Protein AF-A0A645ED29-F1 (afdb_monomer_lite)

Foldseek 3Di:
DDPPPDPDHPDDDDDDQLVVLVVVLVVVVPPDDPVCSVVSCVVSVRPCVRVPDWDWDDPDPDIDTDDPVRVVVVVVVVVD

Organism: NCBI:txid1076179

Structure (mmCIF, N/CA/C/O backbone):
data_AF-A0A645ED29-F1
#
_entry.id   AF-A0A645ED29-F1
#
loop_
_atom_site.group_PDB
_atom_site.id
_atom_site.type_symbol
_atom_site.label_atom_id
_atom_site.label_alt_id
_atom_site.label_comp_id
_atom_site.label_asym_id
_atom_site.label_entity_id
_atom_site.label_seq_id
_atom_site.pdbx_PDB_ins_code
_atom_site.Cartn_x
_atom_site.Cartn_y
_atom_site.Cartn_z
_atom_site.occupancy
_atom_site.B_iso_or_equiv
_atom_site.auth_seq_id
_atom_site.auth_comp_id
_atom_site.auth_asym_id
_atom_site.auth_atom_id
_atom_site.pdbx_PDB_model_num
ATOM 1 N N . MET A 1 1 ? 12.521 -11.219 -3.226 1.00 62.09 1 MET A N 1
ATOM 2 C CA . MET A 1 1 ? 13.194 -10.523 -4.341 1.00 62.09 1 MET A CA 1
ATOM 3 C C . MET A 1 1 ? 13.411 -11.558 -5.425 1.00 62.09 1 MET A C 1
ATOM 5 O O . MET A 1 1 ? 13.782 -12.671 -5.078 1.00 62.09 1 MET A O 1
ATOM 9 N N . LYS A 1 2 ? 13.072 -11.259 -6.678 1.00 79.56 2 LYS A N 1
ATOM 10 C CA . LYS A 1 2 ? 13.336 -12.159 -7.808 1.00 79.56 2 LYS A CA 1
ATOM 11 C C . LYS A 1 2 ? 14.503 -11.572 -8.597 1.00 79.56 2 LYS A C 1
ATOM 13 O O . LYS A 1 2 ? 14.492 -10.369 -8.848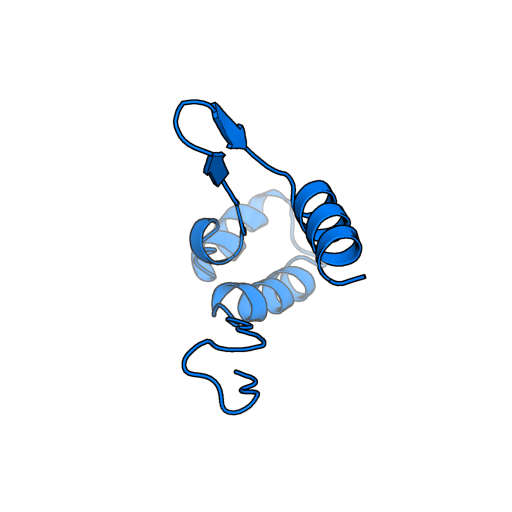 1.00 79.56 2 LYS A O 1
ATOM 18 N N . SER A 1 3 ? 15.491 -12.399 -8.919 1.00 80.12 3 SER A N 1
ATOM 19 C CA . SER A 1 3 ? 16.642 -12.035 -9.748 1.00 80.12 3 SER A CA 1
ATOM 20 C C . SER A 1 3 ? 16.616 -12.866 -11.027 1.00 80.12 3 SER A C 1
ATOM 22 O O . SER A 1 3 ? 16.165 -14.012 -11.014 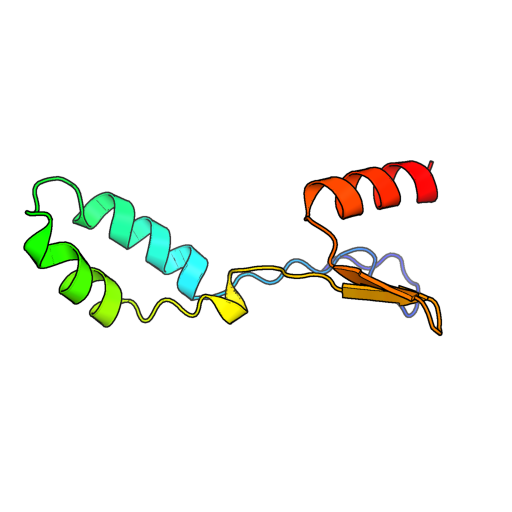1.00 80.12 3 SER A O 1
ATOM 24 N N . ASN A 1 4 ? 17.062 -12.265 -12.123 1.00 84.31 4 ASN A N 1
ATOM 25 C CA . ASN A 1 4 ? 17.193 -12.872 -13.446 1.00 84.31 4 ASN A CA 1
ATOM 26 C C . ASN A 1 4 ? 18.673 -13.030 -13.858 1.00 84.31 4 ASN A C 1
ATOM 28 O O . ASN A 1 4 ? 18.956 -13.223 -15.034 1.00 84.31 4 ASN A O 1
ATOM 32 N N . GLY A 1 5 ? 19.609 -12.941 -12.903 1.00 80.38 5 GLY A N 1
ATOM 33 C CA . GLY A 1 5 ? 21.049 -13.062 -13.161 1.00 80.38 5 GLY A CA 1
ATOM 34 C C . GLY A 1 5 ? 21.720 -11.782 -13.670 1.00 80.38 5 GLY A C 1
ATOM 35 O O . GLY A 1 5 ? 22.912 -11.806 -13.951 1.00 80.38 5 GLY A O 1
ATOM 36 N N . THR A 1 6 ? 20.982 -10.674 -13.771 1.00 85.94 6 THR A N 1
ATOM 37 C CA . THR A 1 6 ? 21.548 -9.343 -14.033 1.00 85.94 6 THR A CA 1
ATOM 38 C C . THR A 1 6 ? 21.852 -8.610 -12.723 1.00 85.94 6 THR A C 1
ATOM 40 O O . THR A 1 6 ? 21.349 -8.988 -11.662 1.00 85.94 6 THR A O 1
ATOM 43 N N . ASP A 1 7 ? 22.625 -7.525 -12.796 1.00 85.31 7 ASP A N 1
ATOM 44 C CA . ASP A 1 7 ? 22.911 -6.653 -11.644 1.00 85.31 7 ASP A CA 1
ATOM 45 C C . ASP A 1 7 ? 21.677 -5.893 -11.123 1.00 85.31 7 ASP A C 1
ATOM 47 O O . ASP A 1 7 ? 21.732 -5.246 -10.077 1.00 85.31 7 ASP A O 1
ATOM 51 N N . GLN A 1 8 ? 20.544 -5.964 -11.829 1.00 82.50 8 GLN A N 1
ATOM 52 C CA . GLN A 1 8 ? 19.302 -5.311 -11.433 1.00 82.50 8 GLN A CA 1
ATOM 53 C C . GLN A 1 8 ? 18.244 -6.339 -11.007 1.00 82.50 8 GLN A C 1
ATOM 55 O O . GLN A 1 8 ? 18.047 -7.360 -11.670 1.00 82.50 8 GLN A O 1
ATOM 60 N N . PRO A 1 9 ? 17.506 -6.096 -9.909 1.00 81.12 9 PRO A N 1
ATOM 61 C CA . PRO A 1 9 ? 16.450 -7.005 -9.494 1.00 81.12 9 PRO A CA 1
ATOM 62 C C . PRO A 1 9 ? 15.253 -6.979 -10.450 1.00 81.12 9 PRO A C 1
ATOM 64 O O . PRO A 1 9 ? 14.602 -5.950 -10.602 1.00 81.12 9 PRO A O 1
ATOM 67 N N . ASP A 1 10 ? 14.883 -8.151 -10.974 1.00 82.69 10 ASP A N 1
ATOM 68 C CA . ASP A 1 10 ? 13.678 -8.369 -11.796 1.00 82.69 10 ASP A CA 1
ATOM 69 C C . ASP A 1 10 ? 12.397 -7.944 -11.054 1.00 82.69 10 ASP A C 1
ATOM 71 O O . ASP A 1 10 ? 11.475 -7.361 -11.622 1.00 82.69 10 ASP A O 1
ATOM 75 N N . ARG A 1 11 ? 12.321 -8.211 -9.740 1.00 80.50 11 ARG A N 1
ATOM 76 C CA . ARG A 1 11 ? 11.185 -7.771 -8.917 1.00 80.50 11 ARG A CA 1
ATOM 77 C C . ARG A 1 11 ? 11.531 -7.611 -7.443 1.00 80.50 11 ARG A C 1
ATOM 79 O O . ARG A 1 11 ? 11.921 -8.570 -6.763 1.00 80.50 11 ARG A O 1
ATOM 86 N N . VAL A 1 12 ? 11.209 -6.438 -6.902 1.00 78.50 12 VAL A N 1
ATOM 87 C CA . VAL A 1 12 ? 11.238 -6.154 -5.463 1.00 78.50 12 VAL A CA 1
ATOM 88 C C . VAL A 1 12 ? 9.809 -6.002 -4.944 1.00 78.50 12 VAL A C 1
ATOM 90 O O . VAL A 1 12 ? 9.063 -5.120 -5.356 1.00 78.50 12 VAL A O 1
ATOM 93 N N . LYS A 1 13 ? 9.404 -6.888 -4.029 1.00 79.25 13 LYS A N 1
ATOM 94 C CA . LYS A 1 13 ? 8.146 -6.769 -3.280 1.00 79.25 13 LYS A CA 1
ATOM 95 C C . LYS A 1 13 ? 8.492 -6.591 -1.810 1.00 79.25 13 LYS A C 1
ATOM 97 O O . LYS A 1 13 ? 8.823 -7.567 -1.144 1.00 79.25 13 LYS A O 1
ATOM 102 N N . VAL A 1 14 ? 8.396 -5.359 -1.324 1.00 77.75 14 VAL A N 1
ATOM 103 C CA . VAL A 1 14 ? 8.568 -5.048 0.098 1.00 77.75 14 VAL A CA 1
ATOM 104 C C . VAL A 1 14 ? 7.247 -5.312 0.821 1.00 77.75 14 VAL A C 1
ATOM 106 O O . VAL A 1 14 ? 6.190 -4.837 0.391 1.00 77.75 14 VAL A O 1
ATOM 109 N N . ARG A 1 15 ? 7.301 -6.119 1.884 1.00 74.00 15 ARG A N 1
ATOM 110 C CA . ARG A 1 15 ? 6.199 -6.335 2.829 1.00 74.00 15 ARG A CA 1
ATOM 111 C C . ARG A 1 15 ? 6.450 -5.431 4.027 1.00 74.00 15 ARG A C 1
ATOM 113 O O . ARG A 1 15 ? 7.390 -5.670 4.773 1.00 74.00 15 ARG A O 1
ATOM 120 N N . THR A 1 16 ? 5.650 -4.384 4.170 1.00 77.00 16 THR A N 1
ATOM 121 C CA . THR A 1 16 ? 5.758 -3.472 5.308 1.00 77.00 16 THR A CA 1
ATOM 122 C C . THR A 1 16 ? 5.022 -4.037 6.520 1.00 77.00 16 THR A C 1
ATOM 124 O O . THR A 1 16 ? 3.996 -4.701 6.342 1.00 77.00 16 THR A O 1
ATOM 127 N N . PRO A 1 17 ? 5.525 -3.801 7.744 1.00 73.00 17 PRO A N 1
ATOM 128 C CA . PRO A 1 17 ? 4.909 -4.329 8.962 1.00 73.00 17 PRO A CA 1
ATOM 129 C C . PRO A 1 17 ? 3.463 -3.837 9.124 1.00 73.00 17 PRO A C 1
ATOM 131 O O . PRO A 1 17 ? 2.579 -4.626 9.456 1.00 73.00 17 PRO A O 1
ATOM 134 N N . SER A 1 18 ? 3.186 -2.581 8.752 1.00 74.50 18 SER A N 1
ATOM 135 C CA . SER A 1 18 ? 1.839 -2.001 8.792 1.00 74.50 18 SER A CA 1
ATOM 136 C C . SER A 1 18 ? 0.824 -2.773 7.937 1.00 74.50 18 SER A C 1
ATOM 138 O O . SER A 1 18 ? -0.336 -2.860 8.322 1.00 74.50 18 SER A O 1
ATOM 140 N N . LEU A 1 19 ? 1.228 -3.390 6.815 1.00 73.81 19 LEU A N 1
ATOM 141 C CA . LEU A 1 19 ? 0.322 -4.170 5.957 1.00 73.81 19 LEU A CA 1
ATOM 142 C C . LEU A 1 19 ? -0.247 -5.404 6.680 1.00 73.81 19 LEU A C 1
ATOM 144 O O . LEU A 1 19 ? -1.409 -5.749 6.482 1.00 73.81 19 LEU A O 1
ATOM 148 N N . CYS A 1 20 ? 0.563 -6.077 7.503 1.00 72.06 20 CYS A N 1
ATOM 149 C CA . CYS A 1 20 ? 0.099 -7.213 8.302 1.00 72.06 20 CYS A CA 1
ATOM 150 C C . CYS A 1 20 ? -0.805 -6.745 9.447 1.00 72.06 20 CYS A C 1
ATOM 152 O O . CYS A 1 20 ? -1.822 -7.377 9.714 1.00 72.06 20 CYS A O 1
ATOM 154 N N . ASN A 1 21 ? -0.483 -5.606 10.065 1.00 77.12 21 ASN A N 1
ATOM 155 C CA . ASN A 1 21 ? -1.272 -5.071 11.174 1.00 77.12 21 ASN A CA 1
ATOM 156 C C . ASN A 1 21 ? -2.635 -4.515 10.721 1.00 77.12 21 ASN A C 1
ATOM 158 O O . ASN A 1 21 ? -3.603 -4.579 11.475 1.00 77.12 21 ASN A O 1
ATOM 162 N N . TRP A 1 22 ? -2.752 -4.038 9.476 1.00 77.88 22 TRP A N 1
ATOM 163 C CA . TRP A 1 22 ? -4.032 -3.616 8.890 1.00 77.88 22 TRP A CA 1
ATOM 164 C C . TRP A 1 22 ? -5.082 -4.734 8.871 1.00 77.88 22 TRP A C 1
ATOM 166 O O . TRP A 1 22 ? -6.266 -4.457 9.053 1.00 77.88 22 TRP A O 1
ATOM 176 N N . ALA A 1 23 ? -4.666 -5.994 8.702 1.00 77.94 23 ALA A N 1
ATOM 177 C CA . ALA A 1 23 ? -5.583 -7.131 8.774 1.00 77.94 23 ALA A CA 1
ATOM 178 C C . ALA A 1 23 ? -6.218 -7.261 10.169 1.00 77.94 23 ALA A C 1
ATOM 180 O O . ALA A 1 23 ? -7.410 -7.542 10.276 1.00 77.94 23 ALA A O 1
ATOM 181 N N . SER A 1 24 ? -5.449 -6.974 11.223 1.00 78.69 24 SER A N 1
ATOM 182 C CA . SER A 1 24 ? -5.936 -6.970 12.603 1.00 78.69 24 SER A CA 1
ATOM 183 C C . SER A 1 24 ? -6.915 -5.823 12.866 1.00 78.69 24 SER A C 1
ATOM 185 O O . SER A 1 24 ? -7.905 -6.036 13.562 1.00 78.69 24 SER A O 1
ATOM 187 N N . VAL A 1 25 ? -6.704 -4.634 12.274 1.00 80.56 25 VAL A N 1
ATOM 188 C CA . VAL A 1 25 ? -7.679 -3.520 12.348 1.00 80.56 25 VAL A CA 1
ATOM 189 C C . VAL A 1 25 ? -9.026 -3.968 11.794 1.00 80.56 25 VAL A C 1
ATOM 191 O O . VAL A 1 25 ? -10.050 -3.728 12.418 1.00 80.56 25 VAL A O 1
ATOM 194 N N . LEU A 1 26 ? -9.036 -4.634 10.633 1.00 81.44 26 LEU A N 1
ATOM 195 C CA . LEU A 1 26 ? -10.274 -5.046 9.967 1.00 81.44 26 LEU A CA 1
ATOM 196 C C . LEU A 1 26 ? -11.091 -6.019 10.819 1.00 81.44 26 LEU A C 1
ATOM 198 O O . LEU A 1 26 ? -12.313 -5.919 10.838 1.00 81.44 26 LEU A O 1
ATOM 202 N N . THR A 1 27 ? -10.434 -6.927 11.542 1.00 83.12 27 THR A N 1
ATOM 203 C CA . THR A 1 27 ? -11.118 -7.841 12.464 1.00 83.12 27 THR A CA 1
ATOM 204 C C . THR A 1 27 ? -11.537 -7.154 13.761 1.00 83.12 27 THR A C 1
ATOM 206 O O . THR A 1 27 ? -12.637 -7.399 14.244 1.00 83.12 27 THR A O 1
ATOM 209 N N . LEU A 1 28 ? -10.687 -6.282 14.314 1.00 81.75 28 LEU A N 1
ATOM 210 C CA . LEU A 1 28 ? -10.945 -5.578 15.576 1.00 81.75 28 LEU A CA 1
ATOM 211 C C . LEU A 1 28 ? -11.968 -4.452 15.425 1.00 81.75 28 LEU A C 1
ATOM 213 O O . LEU A 1 28 ? -12.591 -4.067 16.401 1.00 81.75 28 LEU A O 1
ATOM 217 N N . ALA A 1 29 ? -12.161 -3.912 14.225 1.00 81.56 29 ALA A N 1
ATOM 218 C CA . ALA A 1 29 ? -13.124 -2.844 13.998 1.00 81.56 29 ALA A CA 1
ATOM 219 C C . ALA A 1 29 ? -14.580 -3.339 14.025 1.00 81.56 29 ALA A C 1
ATOM 221 O O . ALA A 1 29 ? -15.498 -2.548 14.250 1.00 81.56 29 ALA A O 1
ATOM 222 N N . VAL A 1 30 ? -14.811 -4.639 13.809 1.00 84.88 30 VAL A N 1
ATOM 223 C CA . VAL A 1 30 ? -16.157 -5.221 13.790 1.00 84.88 30 VAL A CA 1
ATOM 224 C C . VAL A 1 30 ? -16.742 -5.208 15.203 1.00 84.88 30 VAL A C 1
ATOM 226 O O . VAL A 1 30 ? -16.232 -5.860 16.106 1.00 84.88 30 VAL A O 1
ATOM 229 N N . GLY A 1 31 ? -17.840 -4.472 15.388 1.00 82.50 31 GLY A N 1
ATOM 230 C CA . GLY A 1 31 ? -18.553 -4.377 16.669 1.00 82.50 31 GLY A CA 1
ATOM 231 C C . GLY A 1 31 ? -18.110 -3.226 17.580 1.00 82.50 31 GLY A C 1
ATOM 232 O O . GLY A 1 31 ? -18.766 -2.984 18.591 1.00 82.50 31 GLY A O 1
ATOM 233 N N . HIS A 1 32 ? -17.067 -2.478 17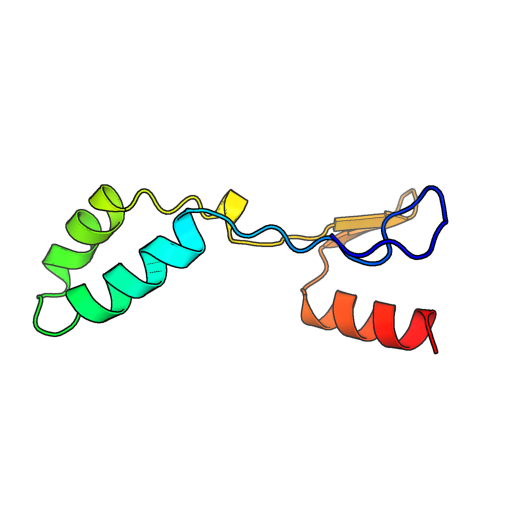.211 1.00 84.94 32 HIS A N 1
ATOM 234 C CA . HIS A 1 32 ? -16.642 -1.269 17.922 1.00 84.94 32 HIS A CA 1
ATOM 235 C C . HIS A 1 32 ? -17.333 -0.008 17.392 1.00 84.94 32 HIS A C 1
ATOM 237 O O . HIS A 1 32 ? -17.799 0.048 16.250 1.00 84.94 32 HIS A O 1
ATOM 243 N N . LYS A 1 33 ? -17.412 1.035 18.228 1.00 87.31 33 LYS A N 1
ATOM 244 C CA . LYS A 1 33 ? -17.978 2.325 17.812 1.00 87.31 33 LYS A CA 1
ATOM 245 C C . LYS A 1 33 ? -16.952 3.089 16.975 1.00 87.31 33 LYS A C 1
ATOM 247 O O . LYS A 1 33 ? -15.749 2.940 17.164 1.00 87.31 33 LYS A O 1
ATOM 252 N N . LEU A 1 34 ? -17.419 3.984 16.098 1.00 83.62 34 LEU A N 1
ATOM 253 C CA . LEU A 1 34 ? -16.529 4.842 15.296 1.00 83.62 34 LEU A CA 1
ATOM 254 C C . LEU A 1 34 ? -15.555 5.664 16.159 1.00 83.62 34 LEU A C 1
ATOM 256 O O . LEU A 1 34 ? -14.440 5.936 15.727 1.00 83.62 34 LEU A O 1
ATOM 260 N N . ALA A 1 35 ? -15.950 6.007 17.387 1.00 88.44 35 ALA A N 1
ATOM 261 C CA . ALA A 1 35 ? -15.109 6.722 18.345 1.00 88.44 35 ALA A CA 1
ATOM 262 C C . ALA A 1 35 ? -13.880 5.920 18.818 1.00 88.44 35 ALA A C 1
ATOM 264 O O . ALA A 1 35 ? -12.895 6.526 19.228 1.00 88.44 35 ALA A O 1
ATOM 265 N N . ASP A 1 36 ? -13.907 4.588 18.725 1.00 83.31 36 ASP A N 1
ATOM 266 C CA . ASP A 1 36 ? -12.810 3.720 19.170 1.00 83.31 36 ASP A CA 1
ATOM 267 C C . ASP A 1 36 ? -11.754 3.515 18.068 1.00 83.31 36 ASP A C 1
ATOM 269 O O . ASP A 1 36 ? -10.635 3.072 18.337 1.00 83.31 36 ASP A O 1
ATOM 273 N N . MET A 1 37 ? -12.075 3.873 16.817 1.00 85.38 37 MET A N 1
ATOM 274 C CA . MET A 1 37 ? -11.184 3.681 15.667 1.00 85.38 37 MET A CA 1
ATOM 275 C C . MET A 1 37 ? -9.839 4.407 15.803 1.00 85.38 37 MET A C 1
ATOM 277 O O . MET A 1 37 ? -8.817 3.778 15.528 1.00 85.38 37 MET A O 1
ATOM 281 N N . PRO A 1 38 ? -9.766 5.679 16.250 1.00 85.12 38 PRO A N 1
ATOM 282 C CA . PRO A 1 38 ? -8.484 6.361 16.413 1.00 85.12 38 PRO A CA 1
ATOM 283 C C . PRO A 1 38 ? -7.564 5.665 17.421 1.00 85.12 38 PRO A C 1
ATOM 285 O O . PRO A 1 38 ? -6.361 5.592 17.190 1.00 85.12 38 PRO A O 1
ATOM 288 N N . MET A 1 39 ? -8.120 5.102 18.499 1.00 86.19 39 MET A N 1
ATOM 289 C CA . MET A 1 39 ? -7.347 4.373 19.511 1.00 86.19 39 MET A CA 1
ATOM 290 C C . MET A 1 39 ? -6.800 3.051 18.966 1.00 86.19 39 MET A C 1
ATOM 292 O O . MET A 1 39 ? -5.633 2.729 19.185 1.00 86.19 39 MET A O 1
ATOM 296 N N . ILE A 1 40 ? -7.617 2.313 18.209 1.00 84.25 40 ILE A N 1
ATOM 297 C CA . ILE A 1 40 ? -7.198 1.069 17.546 1.00 84.25 40 ILE A CA 1
ATOM 298 C C . ILE A 1 40 ? -6.100 1.354 16.511 1.00 84.25 40 ILE A C 1
ATOM 300 O O . ILE A 1 40 ? -5.103 0.636 16.449 1.00 84.25 40 ILE A O 1
ATOM 304 N N . LEU A 1 41 ? -6.250 2.426 15.727 1.00 82.69 41 LEU A N 1
ATOM 305 C CA . LEU A 1 41 ? -5.248 2.846 14.746 1.00 82.69 41 LEU A CA 1
ATOM 306 C C . LEU A 1 41 ? -3.947 3.294 15.420 1.00 82.69 41 LEU A C 1
ATOM 308 O O . LEU A 1 41 ? -2.877 2.887 14.980 1.00 82.69 41 LEU A O 1
ATOM 312 N N . ALA A 1 42 ? -4.016 4.064 16.508 1.00 83.44 42 ALA A N 1
ATOM 313 C CA . ALA A 1 42 ? -2.832 4.490 17.255 1.00 83.44 42 ALA A CA 1
ATOM 314 C C . ALA A 1 42 ? -2.030 3.300 17.807 1.00 83.4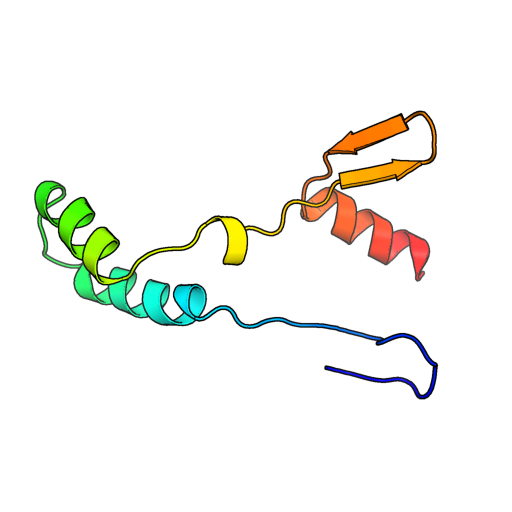4 42 ALA A C 1
ATOM 316 O O . ALA A 1 42 ? -0.804 3.316 17.759 1.00 83.44 42 ALA A O 1
ATOM 317 N N . GLY A 1 43 ? -2.705 2.240 18.268 1.00 81.00 43 GLY A N 1
ATOM 318 C CA . GLY A 1 43 ? -2.039 1.026 18.756 1.00 81.00 43 GLY A CA 1
ATOM 319 C C . GLY A 1 43 ? -1.303 0.226 17.675 1.00 81.00 43 GLY A C 1
ATOM 320 O O . GLY A 1 43 ? -0.429 -0.578 17.991 1.00 81.00 43 GLY A O 1
ATOM 321 N N . ILE A 1 44 ? -1.647 0.434 16.404 1.00 80.06 44 ILE A N 1
ATOM 322 C CA . ILE A 1 44 ? -1.080 -0.294 15.262 1.00 80.06 44 ILE A CA 1
ATOM 323 C C . ILE A 1 44 ? 0.049 0.476 14.571 1.00 80.06 44 ILE A C 1
ATOM 325 O O . ILE A 1 44 ? 0.828 -0.138 13.838 1.00 80.06 44 ILE A O 1
ATOM 329 N N . ASP A 1 45 ? 0.142 1.783 14.827 1.00 80.31 45 ASP A N 1
ATOM 330 C CA . ASP A 1 45 ? 1.108 2.701 14.219 1.00 80.31 45 ASP A CA 1
ATOM 331 C C . ASP A 1 45 ? 1.161 2.562 12.679 1.00 80.31 45 ASP A C 1
ATOM 333 O O . ASP A 1 45 ? 2.117 2.032 12.090 1.00 80.31 45 ASP A O 1
ATOM 337 N N . PRO A 1 46 ? 0.080 2.948 11.969 1.00 77.25 46 PRO A N 1
ATOM 338 C CA . PRO A 1 46 ? 0.030 2.831 10.524 1.00 77.25 46 PRO A CA 1
ATOM 339 C C . PRO A 1 46 ? 0.966 3.859 9.877 1.00 77.25 46 PRO A C 1
ATOM 341 O O . PRO A 1 46 ? 0.609 5.012 9.648 1.00 77.25 46 PRO A O 1
ATOM 344 N N . CYS A 1 47 ? 2.156 3.413 9.480 1.00 81.00 47 CYS A N 1
ATOM 345 C CA . CYS A 1 47 ? 3.034 4.184 8.609 1.00 81.00 47 CYS A CA 1
ATOM 346 C C . CYS A 1 47 ? 2.463 4.223 7.177 1.00 81.00 47 CYS A C 1
ATOM 348 O O . CYS A 1 47 ? 2.703 3.319 6.366 1.00 81.00 47 CYS A O 1
ATOM 350 N N . PHE A 1 48 ? 1.713 5.280 6.845 1.00 74.00 48 PHE A N 1
ATOM 351 C CA . PHE A 1 48 ? 1.171 5.474 5.495 1.00 74.00 48 PHE A CA 1
ATOM 352 C C . PHE A 1 48 ? 2.263 5.649 4.443 1.00 74.00 48 PHE A C 1
ATOM 354 O O . PHE A 1 48 ? 2.112 5.115 3.359 1.00 74.00 48 PHE A O 1
ATOM 361 N N . SER A 1 49 ? 3.391 6.286 4.753 1.00 73.50 49 SER A N 1
ATOM 362 C CA . SER A 1 49 ? 4.517 6.407 3.813 1.00 73.50 49 SER A CA 1
ATOM 363 C C . SER A 1 49 ? 5.173 5.061 3.483 1.00 73.50 49 SER A C 1
ATOM 365 O O . SER A 1 49 ? 5.650 4.853 2.373 1.00 73.50 49 SER A O 1
ATOM 367 N N . CYS A 1 50 ? 5.180 4.124 4.433 1.00 71.25 50 CYS A N 1
ATOM 368 C CA . CYS A 1 50 ? 5.696 2.776 4.229 1.00 71.25 50 CYS A CA 1
ATOM 369 C C . CYS A 1 50 ? 4.719 1.930 3.390 1.00 71.25 50 CYS A C 1
ATOM 371 O O . CYS A 1 50 ? 5.126 1.037 2.645 1.00 71.25 50 CYS A O 1
ATOM 373 N N . ASN A 1 51 ? 3.414 2.166 3.549 1.00 69.88 51 ASN A N 1
ATOM 374 C CA . ASN A 1 51 ? 2.366 1.383 2.899 1.00 69.88 51 ASN A CA 1
ATOM 375 C C . ASN A 1 51 ? 1.968 1.931 1.520 1.00 69.88 51 ASN A C 1
ATOM 377 O O . ASN A 1 51 ? 1.716 1.153 0.597 1.00 69.88 51 ASN A O 1
ATOM 381 N N . ASP A 1 52 ? 1.916 3.252 1.384 1.00 71.38 52 ASP A N 1
ATOM 382 C CA . ASP A 1 52 ? 1.492 3.949 0.182 1.00 71.38 52 ASP A CA 1
ATOM 383 C C . ASP A 1 52 ? 2.670 4.117 -0.777 1.00 71.38 52 ASP A C 1
ATOM 385 O O . ASP A 1 52 ? 3.732 4.639 -0.439 1.00 71.38 52 ASP A O 1
ATOM 389 N N . ARG A 1 53 ? 2.499 3.607 -1.995 1.00 71.50 53 ARG A N 1
ATOM 390 C CA . ARG A 1 53 ? 3.550 3.589 -3.015 1.00 71.50 53 ARG A CA 1
ATOM 391 C C . ARG A 1 53 ? 3.309 4.722 -3.998 1.00 71.50 53 ARG A C 1
ATOM 393 O O . ARG A 1 53 ? 2.800 4.495 -5.095 1.00 71.50 53 ARG A O 1
ATOM 400 N N . MET A 1 54 ? 3.690 5.932 -3.603 1.00 70.88 54 MET A N 1
ATOM 401 C CA . MET A 1 54 ? 3.706 7.084 -4.500 1.00 70.88 54 MET A CA 1
ATOM 402 C C . MET A 1 54 ? 4.916 6.998 -5.436 1.00 70.88 54 MET A C 1
ATOM 404 O O . MET A 1 54 ? 6.040 6.772 -4.987 1.00 70.88 54 MET A O 1
ATOM 408 N N . VAL A 1 55 ? 4.694 7.170 -6.741 1.00 75.25 55 VAL A N 1
ATOM 409 C CA . VAL A 1 55 ? 5.765 7.131 -7.744 1.00 75.25 55 VAL A CA 1
ATOM 410 C C . VAL A 1 55 ? 5.787 8.439 -8.519 1.00 75.25 55 VAL A C 1
ATOM 412 O O . VAL A 1 55 ? 4.826 8.797 -9.200 1.00 75.25 55 VAL A O 1
ATOM 415 N N . THR A 1 56 ? 6.920 9.128 -8.439 1.00 78.75 56 THR A N 1
ATOM 416 C CA . THR A 1 56 ? 7.218 10.299 -9.263 1.00 78.75 56 THR A CA 1
ATOM 417 C C . THR A 1 56 ? 8.213 9.881 -10.332 1.00 78.75 56 THR A C 1
ATOM 419 O O . THR A 1 56 ? 9.305 9.409 -10.017 1.00 78.75 56 THR A O 1
ATOM 422 N N . VAL A 1 57 ? 7.835 10.035 -11.600 1.00 79.44 57 VAL A N 1
ATOM 423 C CA . VAL A 1 57 ? 8.729 9.757 -12.727 1.00 79.44 57 VAL A CA 1
ATOM 424 C C . VAL A 1 57 ? 9.330 11.079 -13.180 1.00 79.44 57 VAL A C 1
ATOM 426 O O . VAL A 1 57 ? 8.607 11.964 -13.636 1.00 79.44 57 VAL A O 1
ATOM 429 N N . ASN A 1 58 ? 10.649 11.209 -13.047 1.00 79.19 58 ASN A N 1
ATOM 430 C CA . ASN A 1 58 ? 11.386 12.383 -13.494 1.00 79.19 58 ASN A CA 1
ATOM 431 C C . ASN A 1 58 ? 12.008 12.115 -14.876 1.00 79.19 58 ASN A C 1
ATOM 433 O O . ASN A 1 58 ? 12.839 11.216 -15.017 1.00 79.19 58 ASN A O 1
ATOM 437 N N . ARG A 1 59 ? 11.596 12.884 -15.893 1.00 80.06 59 ARG A N 1
ATOM 438 C CA . ARG A 1 59 ? 12.167 12.871 -17.251 1.00 80.06 59 ARG A CA 1
ATOM 439 C C . ARG A 1 59 ? 12.852 14.209 -17.564 1.00 80.06 59 ARG A C 1
ATOM 441 O O . ARG A 1 59 ? 12.512 14.882 -18.532 1.00 80.06 59 ARG A O 1
ATOM 448 N N . GLY A 1 60 ? 13.800 14.619 -16.724 1.00 80.06 60 GLY A N 1
ATOM 449 C CA . GLY A 1 60 ? 14.531 15.880 -16.882 1.00 80.06 60 GLY A CA 1
ATOM 450 C C . GLY A 1 60 ? 13.749 17.063 -16.309 1.00 80.06 60 GLY A C 1
ATOM 451 O O . GLY A 1 60 ? 13.600 17.163 -15.097 1.00 80.06 60 GLY A O 1
ATOM 452 N N . ASN A 1 61 ? 13.246 17.958 -17.165 1.00 75.62 61 ASN A N 1
ATOM 453 C CA . ASN A 1 61 ? 12.428 19.102 -16.726 1.00 75.62 61 ASN A CA 1
ATOM 454 C C . ASN A 1 61 ? 10.960 18.741 -16.453 1.00 75.62 61 ASN A C 1
ATOM 456 O O . ASN A 1 61 ? 10.217 19.578 -15.946 1.00 75.62 61 ASN A O 1
ATOM 460 N N . ASP A 1 62 ? 10.537 17.521 -16.786 1.00 72.75 62 ASP A N 1
ATOM 461 C CA . ASP A 1 62 ? 9.144 17.098 -16.682 1.00 72.75 62 ASP A CA 1
ATOM 462 C C . ASP A 1 62 ? 9.007 16.038 -15.575 1.00 72.75 62 ASP A C 1
ATOM 464 O O . ASP A 1 62 ? 9.291 14.848 -15.761 1.00 72.75 62 ASP A O 1
ATOM 468 N N . SER A 1 63 ? 8.640 16.499 -14.377 1.00 75.25 63 SER A N 1
ATOM 469 C CA . SER A 1 63 ? 8.353 15.654 -13.216 1.00 75.25 63 SER A CA 1
ATOM 470 C C . SER A 1 63 ? 6.853 15.418 -13.143 1.00 75.25 63 SER A C 1
ATOM 472 O O . SER A 1 63 ? 6.080 16.346 -12.900 1.00 75.25 63 SER A O 1
ATOM 474 N N . GLN A 1 64 ? 6.427 14.175 -13.361 1.00 79.25 64 GLN A N 1
ATOM 475 C CA . GLN A 1 64 ? 5.013 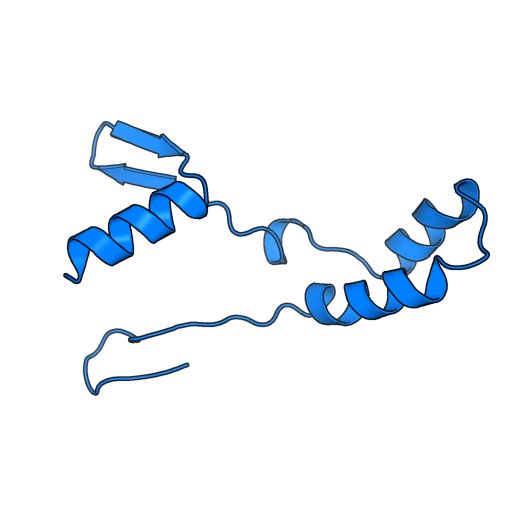13.819 -13.309 1.00 79.25 64 GLN A CA 1
ATOM 476 C C . GLN A 1 64 ? 4.740 12.877 -12.140 1.00 79.25 64 GLN A C 1
ATOM 478 O O . GLN A 1 64 ? 5.328 11.797 -12.032 1.00 79.25 64 GLN A O 1
ATOM 483 N N . LEU A 1 65 ? 3.779 13.265 -11.301 1.00 79.06 65 LEU A N 1
ATOM 484 C CA . LEU A 1 65 ? 3.183 12.379 -10.309 1.00 79.06 65 LEU A CA 1
ATOM 485 C C . LEU A 1 65 ? 2.348 11.321 -11.039 1.00 79.06 65 LEU A C 1
ATOM 487 O O . LEU A 1 65 ? 1.439 11.660 -11.804 1.00 79.06 65 LEU A O 1
ATOM 491 N N . TRP A 1 66 ? 2.665 10.043 -10.855 1.00 81.25 66 TRP A N 1
ATOM 492 C CA . TRP A 1 66 ? 1.938 8.954 -11.501 1.00 81.25 66 TRP A CA 1
ATOM 493 C C . TRP A 1 66 ? 1.133 8.165 -10.474 1.00 81.25 66 TRP A C 1
ATOM 495 O O . TRP A 1 66 ? 1.637 7.775 -9.423 1.00 81.25 66 TRP A O 1
ATOM 505 N N . SER A 1 67 ? -0.126 7.880 -10.811 1.00 81.81 67 SER A N 1
ATOM 506 C CA . SER A 1 67 ? -0.901 6.874 -10.091 1.00 81.81 67 SER A CA 1
ATOM 507 C C . SER A 1 67 ? -0.360 5.475 -10.392 1.00 81.81 67 SER A C 1
ATOM 509 O O . SER A 1 67 ? 0.240 5.230 -11.446 1.00 81.81 67 SER A O 1
ATOM 511 N N . TRP A 1 68 ? -0.619 4.528 -9.487 1.00 78.44 68 TRP A N 1
ATOM 512 C CA . TRP A 1 68 ? -0.212 3.135 -9.676 1.00 78.44 68 TRP A CA 1
ATOM 513 C C . TRP A 1 68 ? -0.764 2.532 -10.974 1.00 78.44 68 TRP A C 1
ATOM 515 O O . TRP A 1 68 ? -0.051 1.811 -11.667 1.00 78.44 68 TRP A O 1
ATOM 525 N N . GLU A 1 69 ? -2.003 2.868 -11.347 1.00 82.88 69 GLU A N 1
ATOM 526 C CA . GLU A 1 69 ? -2.616 2.381 -12.588 1.00 82.88 69 GLU A CA 1
ATOM 527 C C . GLU A 1 69 ? -1.863 2.883 -13.827 1.00 82.88 69 GLU A C 1
ATOM 529 O O . GLU A 1 69 ? -1.522 2.083 -14.699 1.00 82.88 69 GLU A O 1
ATOM 534 N N . LYS A 1 70 ? -1.515 4.178 -13.870 1.00 83.12 70 LYS A N 1
ATOM 535 C CA . LYS A 1 70 ? -0.747 4.768 -14.980 1.00 83.12 70 LYS A CA 1
ATOM 536 C C . LYS A 1 70 ? 0.639 4.131 -15.097 1.00 83.12 70 LYS A C 1
ATOM 538 O O . LYS A 1 70 ? 1.063 3.774 -16.195 1.00 83.12 70 LYS A O 1
ATOM 543 N N . LEU A 1 71 ? 1.326 3.932 -13.970 1.00 83.69 71 LEU A N 1
ATOM 544 C CA . LEU A 1 71 ? 2.631 3.269 -13.937 1.00 83.69 71 LEU A CA 1
ATOM 545 C C . LEU A 1 71 ? 2.547 1.806 -14.395 1.00 83.69 71 LEU A C 1
ATOM 547 O O . LEU A 1 71 ? 3.391 1.352 -15.167 1.00 83.69 71 LEU A O 1
ATOM 551 N N . ARG A 1 72 ? 1.523 1.072 -13.947 1.00 83.31 72 ARG A N 1
ATOM 552 C CA . ARG A 1 72 ? 1.294 -0.327 -14.326 1.00 83.31 72 ARG A CA 1
ATOM 553 C C . ARG A 1 72 ? 1.049 -0.460 -15.827 1.00 83.31 72 ARG A C 1
ATOM 555 O O . ARG A 1 72 ? 1.665 -1.312 -16.461 1.00 83.31 72 ARG A O 1
ATOM 562 N N . GLN A 1 73 ? 0.187 0.386 -16.390 1.00 88.25 73 GLN A N 1
ATOM 563 C CA . GLN A 1 73 ? -0.088 0.413 -17.828 1.00 88.25 73 GLN A CA 1
ATOM 564 C C . GLN A 1 73 ? 1.168 0.753 -18.636 1.00 88.25 73 GLN A C 1
ATOM 566 O O . GLN A 1 73 ? 1.459 0.073 -19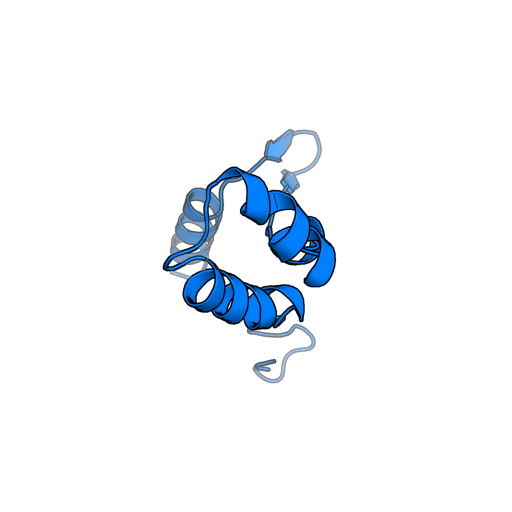.619 1.00 88.25 73 GLN A O 1
ATOM 571 N N . TYR A 1 74 ? 1.953 1.738 -18.187 1.00 86.56 74 TYR A N 1
ATOM 572 C CA . TYR A 1 74 ? 3.232 2.078 -18.810 1.00 86.56 74 TYR A CA 1
ATOM 573 C C . TYR A 1 74 ? 4.214 0.901 -18.797 1.00 86.56 74 TYR A C 1
ATOM 575 O O . TYR A 1 74 ? 4.793 0.586 -19.831 1.00 86.56 74 TYR A O 1
ATOM 583 N N . GLY A 1 75 ? 4.372 0.215 -17.660 1.00 83.75 75 GLY A N 1
ATOM 584 C CA . GLY A 1 75 ? 5.237 -0.962 -17.560 1.00 83.75 75 GLY A CA 1
ATOM 585 C C . GLY A 1 75 ? 4.809 -2.085 -18.509 1.00 83.75 75 GLY A C 1
ATOM 586 O O . GLY A 1 75 ? 5.648 -2.634 -19.213 1.00 83.75 75 GLY A O 1
ATOM 587 N N . ILE A 1 76 ? 3.507 -2.384 -18.592 1.00 88.38 76 ILE A N 1
ATOM 588 C CA . ILE A 1 76 ? 2.978 -3.389 -19.532 1.00 88.38 76 ILE A CA 1
ATOM 589 C C . ILE A 1 76 ? 3.287 -3.004 -20.983 1.00 88.38 76 ILE A C 1
ATOM 591 O O . ILE A 1 76 ? 3.650 -3.872 -21.765 1.00 88.38 76 ILE A O 1
ATOM 595 N N . ALA A 1 77 ? 3.145 -1.726 -21.345 1.00 88.50 77 ALA A N 1
ATOM 596 C CA . ALA A 1 77 ? 3.449 -1.247 -22.691 1.00 88.50 77 ALA A CA 1
ATOM 597 C C . ALA A 1 77 ? 4.956 -1.254 -23.002 1.00 88.50 77 ALA A C 1
ATOM 599 O O . ALA A 1 77 ? 5.330 -1.527 -24.135 1.00 88.50 77 ALA A O 1
ATOM 600 N N . TYR A 1 78 ? 5.806 -0.956 -22.013 1.00 83.50 78 TYR A N 1
ATOM 601 C CA . TYR A 1 78 ? 7.262 -0.890 -22.167 1.00 83.50 78 TYR A CA 1
ATOM 602 C C . TYR A 1 78 ? 7.918 -2.272 -22.309 1.00 83.50 78 TYR A C 1
ATOM 604 O O . TYR A 1 78 ? 8.874 -2.413 -23.060 1.00 83.50 78 TYR A O 1
ATOM 612 N N . TYR A 1 79 ? 7.415 -3.281 -21.589 1.00 76.88 79 TYR A N 1
ATOM 613 C CA . TYR A 1 79 ? 7.921 -4.663 -21.632 1.00 76.88 79 TYR A CA 1
ATOM 614 C C . TYR A 1 79 ? 7.123 -5.579 -22.575 1.00 76.88 79 TYR A C 1
ATOM 616 O O . TYR A 1 79 ? 7.230 -6.802 -22.470 1.00 76.88 79 TYR A O 1
ATOM 624 N N . LYS A 1 80 ? 6.283 -5.000 -23.437 1.00 60.72 80 LYS A N 1
ATOM 625 C CA . LYS A 1 80 ? 5.606 -5.726 -24.512 1.00 60.72 80 LYS A CA 1
ATOM 626 C C . LYS A 1 80 ? 6.588 -6.017 -25.641 1.00 60.72 80 LYS A C 1
ATOM 628 O O . LYS A 1 80 ? 6.471 -7.119 -26.215 1.00 60.72 80 LYS A O 1
#

InterPro domains:
  IPR001135 NADH-quinone oxidoreductase, subunit D [PF00346] (2-53)
  IPR029014 [NiFe]-hydrogenase, large subunit [G3DSA:1.10.645.10] (1-53)
  IPR029014 [NiFe]-hydrogenase, large subunit [SSF56762] (2-53)
  IPR052197 Complex I 49 kDa subunit-like [PTHR43485] (5-60)

pLDDT: mean 79.68, std 5.41, range [60.72, 88.5]

Sequence (80 aa):
MKSNGTDQPDRVKVRTPSLCNWASVLTLAVGHKLADMPMILAGIDPCFSCNDRMVTVNRGNDSQLWSWEKLRQYGIAYYK

Radius of gyration: 18.09 Å; chains: 1; bounding box: 42×32×44 Å

Secondary structure (DSSP, 8-state):
-B--SSSS-SB-----HHHHHHHHHHHHTTT--GGGHHHHHHHH---HHHH---EEEEETTEEEEE-HHHHHHHHHHHT-